Protein AF-A0A821U6H9-F1 (afdb_monomer_lite)

Sequence (98 aa):
MEQEWKEDVFDCCSDCPVCCYGWCCTACLFGSNAEQISGKNCCLMCCAYQILALCALCWVPHYFERQKLREKYNLKSNPSCGDCPTTLLCSPCALCQE

Organism: NCBI:txid392032

Radius of gyration: 12.44 Å; chains: 1; bounding box: 24×27×35 Å

Secondary structure (DSSP, 8-state):
-PBPPSS-GGGTTSSHHHHHHHHH-HHHHHHHHHHHHH---HHHHHHHHHHHHHTT-THHHHHHHHHHHHHHHTBPPPSSS-HHHHHHHSHHHHHHH-

Foldseek 3Di:
DADEQPDALVVLCVPVVLLVVLVVQVLLLQLVLCCVQVVDHSVVSSVVLVVCVVVLNSLVVVLVSVVSNCVVRRHDQRPPDGSSCCCNVRVSSSSSSD

InterPro domains:
  IPR006461 PLAC8 motif-containing protein [PF04749] (5-98)
  IPR006461 PLAC8 motif-containing protein [PTHR15907] (2-98)
  IPR006461 PLAC8 motif-containing protein [TIGR01571] (4-98)

Structure (mmCIF, N/CA/C/O backbone):
data_AF-A0A821U6H9-F1
#
_entry.id   AF-A0A821U6H9-F1
#
loop_
_atom_site.group_PDB
_atom_site.id
_atom_site.type_symbol
_atom_site.label_atom_id
_atom_site.label_alt_id
_atom_site.label_comp_id
_atom_site.label_asym_id
_atom_site.label_entity_id
_atom_site.label_seq_id
_atom_site.pdbx_PDB_ins_code
_atom_site.Cartn_x
_atom_site.Cartn_y
_atom_site.Cartn_z
_atom_site.occupancy
_atom_site.B_iso_or_equiv
_atom_site.auth_seq_id
_atom_site.auth_comp_id
_atom_site.auth_asym_id
_atom_site.auth_atom_id
_atom_site.pdbx_PDB_model_num
ATOM 1 N N . MET A 1 1 ? -8.607 -2.606 23.123 1.00 65.31 1 MET A N 1
ATOM 2 C CA . MET A 1 1 ? -7.840 -3.823 22.788 1.00 65.31 1 MET A CA 1
ATOM 3 C C . MET A 1 1 ? -7.443 -3.724 21.331 1.00 65.31 1 MET A C 1
ATOM 5 O O . MET A 1 1 ? -8.327 -3.530 20.504 1.00 65.31 1 MET A O 1
ATOM 9 N N . GLU A 1 2 ? -6.146 -3.760 21.043 1.00 76.94 2 GLU A N 1
ATOM 10 C CA . GLU A 1 2 ? -5.634 -3.753 19.667 1.00 76.94 2 GLU A CA 1
ATOM 11 C C . GLU A 1 2 ? -6.022 -5.056 18.946 1.00 76.94 2 GLU A C 1
ATOM 13 O O . GLU A 1 2 ? -6.028 -6.124 19.563 1.00 76.94 2 GLU A O 1
ATOM 18 N N . GLN A 1 3 ? -6.379 -4.952 17.668 1.00 85.50 3 GLN A N 1
ATOM 19 C CA . GLN A 1 3 ? -6.748 -6.065 16.791 1.00 85.50 3 GLN A CA 1
ATOM 20 C C . GLN A 1 3 ? -5.509 -6.640 16.088 1.00 85.50 3 GLN A C 1
ATOM 22 O O . GLN A 1 3 ? -4.533 -5.923 15.851 1.00 85.50 3 GLN A O 1
ATOM 27 N N . GLU A 1 4 ? -5.538 -7.930 15.757 1.00 84.62 4 GLU A N 1
ATOM 28 C CA . GLU A 1 4 ? -4.479 -8.579 14.972 1.00 84.62 4 GLU A CA 1
ATOM 29 C C . GLU A 1 4 ? -4.757 -8.455 13.472 1.00 84.62 4 GLU A C 1
ATOM 31 O O . GLU A 1 4 ? -5.907 -8.312 13.050 1.00 84.62 4 GLU A O 1
ATOM 36 N N . TRP A 1 5 ? -3.692 -8.483 12.671 1.00 84.12 5 TRP A N 1
ATOM 37 C CA . TRP A 1 5 ? -3.818 -8.567 11.220 1.00 84.12 5 TRP A CA 1
ATOM 38 C C . TRP A 1 5 ? -4.427 -9.914 10.835 1.00 84.12 5 TRP A C 1
ATOM 40 O O . TRP A 1 5 ? -4.145 -10.925 11.475 1.00 84.12 5 TRP A O 1
ATOM 50 N N . LYS A 1 6 ? -5.271 -9.918 9.799 1.00 84.38 6 LYS A N 1
ATOM 51 C CA . LYS A 1 6 ? -5.876 -11.156 9.283 1.00 84.38 6 LYS A CA 1
ATOM 52 C C . LYS A 1 6 ? -4.834 -12.067 8.638 1.00 84.38 6 LYS A C 1
ATOM 54 O O . LYS A 1 6 ? -4.851 -13.266 8.869 1.00 84.38 6 LYS A O 1
ATOM 59 N N . GLU A 1 7 ? -3.927 -11.458 7.887 1.00 82.44 7 GLU A N 1
ATOM 60 C CA . GLU A 1 7 ? -2.885 -12.115 7.105 1.00 82.44 7 GLU A CA 1
ATOM 61 C C . GLU A 1 7 ? -1.523 -11.564 7.542 1.00 82.44 7 GLU A C 1
ATOM 63 O O . GLU A 1 7 ? -1.432 -10.402 7.955 1.00 82.44 7 GLU A O 1
ATOM 68 N N . ASP A 1 8 ? -0.457 -12.358 7.444 1.00 80.69 8 ASP A N 1
ATOM 69 C CA . ASP A 1 8 ? 0.911 -11.839 7.572 1.00 80.69 8 ASP A CA 1
ATOM 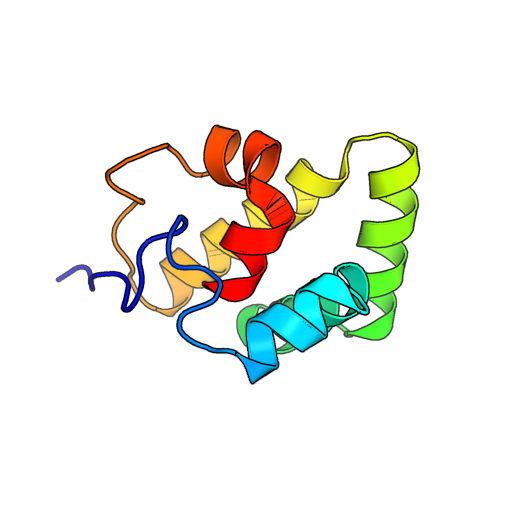70 C C . ASP A 1 8 ? 1.320 -11.147 6.259 1.00 80.69 8 ASP A C 1
ATOM 72 O O . ASP A 1 8 ? 0.832 -11.480 5.182 1.00 80.69 8 ASP A O 1
ATOM 76 N N . VAL A 1 9 ? 2.253 -10.197 6.313 1.00 78.69 9 VAL A N 1
ATOM 77 C CA . VAL A 1 9 ? 2.742 -9.479 5.122 1.00 78.69 9 VAL A CA 1
ATOM 78 C C . VAL A 1 9 ? 3.321 -10.447 4.094 1.00 78.69 9 VAL A C 1
ATOM 80 O O . VAL A 1 9 ? 3.175 -10.236 2.896 1.00 78.69 9 VAL A O 1
ATOM 83 N N . PHE A 1 10 ? 3.987 -11.509 4.545 1.00 77.38 10 PHE A N 1
ATOM 84 C CA . PHE A 1 10 ? 4.589 -12.491 3.642 1.00 77.38 10 PHE A CA 1
ATOM 85 C C . PHE A 1 10 ? 3.577 -13.463 3.030 1.00 77.38 10 PHE A C 1
ATOM 87 O O . PHE A 1 10 ? 3.939 -14.179 2.100 1.00 77.38 10 PHE A O 1
ATOM 94 N N . ASP A 1 11 ? 2.327 -13.449 3.497 1.00 80.19 11 ASP A N 1
ATOM 95 C CA . ASP A 1 11 ? 1.229 -14.242 2.938 1.00 80.19 11 ASP A CA 1
ATOM 96 C C . ASP A 1 11 ? 0.351 -13.412 1.982 1.00 80.19 11 ASP A C 1
ATOM 98 O O . ASP A 1 11 ? -0.827 -13.672 1.785 1.00 80.19 11 ASP A O 1
ATOM 102 N N . CYS A 1 12 ? 0.934 -12.396 1.337 1.00 75.12 12 CYS A N 1
ATOM 103 C CA . CYS A 1 12 ? 0.252 -11.432 0.463 1.00 75.12 12 CYS A CA 1
ATOM 104 C C . CYS A 1 12 ? -0.519 -12.018 -0.734 1.00 75.12 12 CYS A C 1
ATOM 106 O O . CYS A 1 12 ? -1.213 -11.269 -1.419 1.00 75.12 12 CYS A O 1
ATOM 108 N N . CYS A 1 13 ? -0.393 -13.317 -1.017 1.00 79.38 13 CYS A N 1
ATOM 109 C CA . CYS A 1 13 ? -1.136 -14.006 -2.074 1.00 79.38 13 CYS A CA 1
ATOM 110 C C . CYS A 1 13 ? -2.128 -15.049 -1.548 1.00 79.38 13 CYS A C 1
ATOM 112 O O . CYS A 1 13 ? -2.629 -15.845 -2.346 1.00 79.38 13 CYS A O 1
ATOM 114 N N . SER A 1 14 ? -2.459 -15.013 -0.253 1.00 82.56 14 SER A N 1
ATOM 115 C CA . SER A 1 14 ? -3.612 -15.731 0.294 1.00 82.56 14 SER A CA 1
ATOM 116 C C . SER A 1 14 ? -4.913 -15.267 -0.379 1.00 82.56 14 SER A C 1
ATOM 118 O O . SER A 1 14 ? -5.715 -16.094 -0.820 1.00 82.56 14 SER A O 1
ATOM 120 N N . ASP A 1 15 ? -5.048 -13.958 -0.624 1.00 85.44 15 ASP A N 1
ATOM 121 C CA . ASP A 1 15 ? -6.094 -13.365 -1.461 1.00 85.44 15 ASP A CA 1
ATOM 122 C C . ASP A 1 15 ? -5.639 -13.213 -2.922 1.00 85.44 15 ASP A C 1
ATOM 124 O O . ASP A 1 15 ? -5.199 -12.154 -3.381 1.00 85.44 15 ASP A O 1
ATOM 128 N N . CYS A 1 16 ? -5.791 -14.291 -3.696 1.00 84.69 16 CYS A N 1
ATOM 129 C CA . CYS A 1 16 ? -5.391 -14.345 -5.107 1.00 84.69 16 CYS A CA 1
ATOM 130 C C . CYS A 1 16 ? -5.905 -13.160 -5.964 1.00 84.69 16 CYS A C 1
ATOM 132 O O . CYS A 1 16 ? -5.101 -12.591 -6.706 1.00 84.69 16 CYS A O 1
ATOM 134 N N . PRO A 1 17 ? -7.172 -12.700 -5.858 1.00 86.06 17 PRO A N 1
ATOM 135 C CA . PRO A 1 17 ? -7.638 -11.543 -6.626 1.00 86.06 17 PRO A CA 1
ATOM 136 C C . PRO A 1 17 ? -6.891 -10.246 -6.286 1.00 86.06 17 PRO A C 1
ATOM 138 O O . PRO A 1 17 ? -6.576 -9.469 -7.188 1.00 86.06 17 PRO A O 1
ATOM 141 N N . VAL A 1 18 ? -6.581 -10.023 -5.005 1.00 87.25 18 VAL A N 1
ATOM 142 C CA . VAL A 1 18 ? -5.867 -8.830 -4.525 1.00 87.25 18 VAL A CA 1
ATOM 143 C C . VAL A 1 18 ? -4.400 -8.894 -4.936 1.00 87.25 18 VAL A C 1
ATOM 145 O O . VAL A 1 18 ? -3.889 -7.924 -5.491 1.00 87.25 18 VAL A O 1
ATOM 148 N N . CYS A 1 19 ? -3.753 -10.052 -4.786 1.00 87.19 19 CYS A N 1
ATOM 149 C CA . CYS A 1 19 ? -2.383 -10.285 -5.253 1.00 87.19 19 CYS A CA 1
ATOM 150 C C . CYS A 1 19 ? -2.256 -10.078 -6.774 1.00 87.19 19 CYS A C 1
ATOM 152 O O . CYS A 1 19 ? -1.363 -9.360 -7.232 1.00 87.19 19 CYS A O 1
ATOM 154 N N . CYS A 1 20 ? -3.190 -10.603 -7.579 1.00 87.31 20 CYS A N 1
ATOM 155 C CA . CYS A 1 20 ? -3.216 -10.354 -9.023 1.00 87.31 20 CYS A CA 1
ATOM 156 C C . CYS A 1 20 ? -3.432 -8.871 -9.358 1.00 87.31 20 CYS A C 1
ATOM 158 O O . CYS A 1 20 ? -2.772 -8.345 -10.257 1.00 87.31 20 CYS A O 1
ATOM 160 N N . TYR A 1 21 ? -4.325 -8.182 -8.643 1.00 86.94 21 TYR A N 1
ATOM 161 C CA . TYR A 1 21 ? -4.568 -6.754 -8.845 1.00 86.94 21 TYR A CA 1
ATOM 162 C C . TYR A 1 21 ? -3.352 -5.900 -8.458 1.00 86.94 21 TYR A C 1
ATOM 164 O O . TYR A 1 21 ? -2.946 -5.030 -9.229 1.00 86.94 21 TYR A O 1
ATOM 172 N N . GLY A 1 22 ? -2.707 -6.204 -7.331 1.00 86.50 22 GLY A N 1
ATOM 173 C CA . GLY A 1 22 ? -1.480 -5.555 -6.875 1.00 86.50 22 GLY A CA 1
ATOM 174 C C . GLY A 1 22 ? -0.302 -5.768 -7.824 1.00 86.50 22 GLY A C 1
ATOM 175 O O . GLY A 1 22 ? 0.460 -4.830 -8.056 1.00 86.50 22 GLY A O 1
ATOM 176 N N . TRP A 1 23 ? -0.180 -6.952 -8.436 1.00 82.88 23 TRP A N 1
ATOM 177 C CA . TRP A 1 23 ? 0.841 -7.229 -9.455 1.00 82.88 23 TRP A CA 1
ATOM 178 C C . TRP A 1 23 ? 0.550 -6.529 -10.788 1.00 82.88 23 TRP A C 1
ATOM 180 O O . TRP A 1 23 ? 1.462 -6.044 -11.454 1.00 82.88 23 TRP A O 1
ATOM 190 N N . CYS A 1 24 ? -0.723 -6.459 -11.185 1.00 87.75 24 CYS A N 1
ATOM 191 C CA . CYS A 1 24 ? -1.134 -5.813 -12.430 1.00 87.75 24 CYS A CA 1
ATOM 192 C C . CYS A 1 24 ? -1.050 -4.281 -12.352 1.00 87.75 24 CYS A C 1
ATOM 194 O O . CYS A 1 24 ? -0.651 -3.637 -13.321 1.00 87.75 24 CYS A O 1
ATOM 196 N N . CYS A 1 25 ? -1.448 -3.686 -11.225 1.00 89.56 25 CYS A N 1
ATOM 197 C CA . CYS A 1 25 ? -1.358 -2.249 -10.991 1.00 89.56 25 CYS A CA 1
ATOM 198 C C . CYS A 1 25 ? -1.211 -1.924 -9.496 1.00 89.56 25 CYS A C 1
ATOM 200 O O . CYS A 1 25 ? -2.174 -1.567 -8.814 1.00 89.56 25 CYS A O 1
ATOM 202 N N . THR A 1 26 ? 0.025 -1.951 -8.994 1.00 89.06 26 THR A N 1
ATOM 203 C CA . THR A 1 26 ? 0.331 -1.626 -7.589 1.00 89.06 26 THR A CA 1
ATOM 204 C C . THR A 1 26 ? -0.093 -0.202 -7.208 1.00 89.06 26 THR A C 1
ATOM 206 O O . THR A 1 26 ? -0.602 0.026 -6.115 1.00 89.06 26 THR A O 1
ATOM 209 N N . ALA A 1 27 ? 0.067 0.765 -8.119 1.00 90.81 27 ALA A N 1
ATOM 210 C CA . ALA A 1 27 ? -0.339 2.151 -7.882 1.00 90.81 27 ALA A CA 1
ATOM 211 C C . ALA A 1 27 ? -1.867 2.306 -7.783 1.00 90.81 27 ALA A C 1
ATOM 213 O O . ALA A 1 27 ? -2.355 3.098 -6.976 1.00 90.81 27 ALA A O 1
ATOM 214 N N . CYS A 1 28 ? -2.620 1.526 -8.567 1.00 91.88 28 CYS A N 1
ATOM 215 C CA . CYS A 1 28 ? -4.078 1.506 -8.500 1.00 91.88 28 CYS A CA 1
ATOM 216 C C . CYS A 1 28 ? -4.546 0.899 -7.175 1.00 91.88 28 CYS A C 1
ATOM 218 O O . CYS A 1 28 ? -5.425 1.470 -6.539 1.00 91.88 28 CYS A O 1
ATOM 220 N N . LEU A 1 29 ? -3.921 -0.202 -6.731 1.00 93.31 29 LEU A N 1
ATOM 221 C CA . LEU A 1 29 ? -4.195 -0.806 -5.426 1.00 93.31 29 LEU A CA 1
ATOM 222 C C . LEU A 1 29 ? -3.954 0.194 -4.288 1.00 93.31 29 LEU A C 1
ATOM 224 O O . LEU A 1 29 ? -4.851 0.428 -3.485 1.00 93.31 29 LEU A O 1
ATOM 228 N N . PHE A 1 30 ? -2.810 0.886 -4.284 1.00 93.56 30 PHE A N 1
ATOM 229 C CA . PHE A 1 30 ? -2.551 1.946 -3.306 1.00 93.56 30 PHE A CA 1
ATOM 230 C C . PHE A 1 30 ? -3.595 3.072 -3.355 1.00 9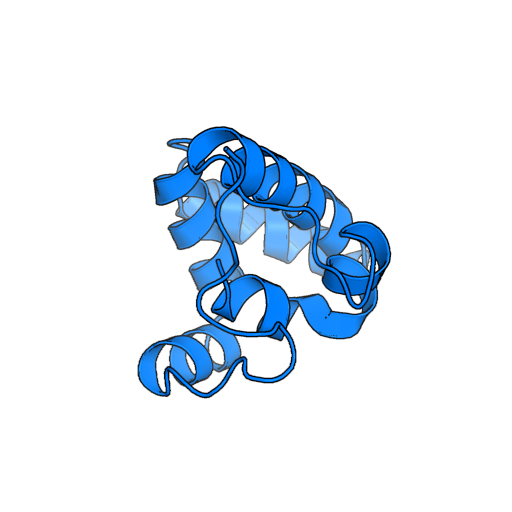3.56 30 PHE A C 1
ATOM 232 O O . PHE A 1 30 ? -4.055 3.540 -2.315 1.00 93.56 30 PHE A O 1
ATOM 239 N N . GLY A 1 31 ? -3.992 3.509 -4.554 1.00 93.62 31 GLY A N 1
ATOM 240 C CA . GLY A 1 31 ? -5.035 4.521 -4.726 1.00 93.62 31 GLY A CA 1
ATOM 241 C C . GLY A 1 31 ? -6.382 4.084 -4.146 1.00 93.62 31 GLY A C 1
ATOM 242 O O . GLY A 1 31 ? -7.002 4.846 -3.403 1.00 93.62 31 GLY A O 1
ATOM 243 N N . SER A 1 32 ? -6.799 2.849 -4.433 1.00 93.44 32 SER A N 1
ATOM 244 C CA . SER A 1 32 ? -8.025 2.243 -3.904 1.00 93.44 32 SER A CA 1
ATOM 245 C C . SER A 1 32 ? -7.984 2.088 -2.381 1.00 93.44 32 SER A C 1
ATOM 247 O O . SER A 1 32 ? -8.980 2.361 -1.710 1.00 93.44 32 SER A O 1
ATOM 249 N N . ASN A 1 33 ? -6.837 1.705 -1.817 1.00 93.38 33 ASN A N 1
ATOM 250 C CA . ASN A 1 33 ? -6.664 1.581 -0.370 1.00 93.38 33 ASN A CA 1
ATOM 251 C C . ASN A 1 33 ? -6.710 2.956 0.301 1.00 93.38 33 ASN A C 1
ATOM 253 O O . ASN A 1 33 ? -7.468 3.161 1.246 1.00 93.38 33 ASN A O 1
ATOM 257 N N . ALA A 1 34 ? -5.989 3.948 -0.225 1.00 93.44 34 ALA A N 1
ATOM 258 C CA . ALA A 1 34 ? -5.992 5.310 0.309 1.00 93.44 34 ALA A CA 1
ATOM 259 C C . ALA A 1 34 ? -7.379 5.979 0.256 1.00 93.44 34 ALA A C 1
ATOM 261 O O . ALA A 1 34 ? -7.719 6.784 1.131 1.00 93.44 34 ALA A O 1
ATOM 262 N N . GLU A 1 35 ? -8.193 5.651 -0.747 1.00 94.38 35 GLU A N 1
ATOM 263 C CA . GLU A 1 35 ? -9.590 6.078 -0.824 1.00 94.38 35 GLU A CA 1
ATOM 264 C C . GLU A 1 35 ? -10.429 5.454 0.297 1.00 94.38 35 GLU A C 1
ATOM 266 O O . GLU A 1 35 ? -11.114 6.169 1.027 1.00 94.38 35 GLU A O 1
ATOM 271 N N . GLN A 1 36 ? -10.308 4.145 0.518 1.00 91.75 36 GLN A N 1
ATOM 272 C CA . GLN A 1 36 ? -11.040 3.444 1.578 1.00 91.75 36 GLN A CA 1
ATOM 273 C C . GLN A 1 36 ? -10.571 3.822 2.991 1.00 91.75 36 GLN A C 1
ATOM 275 O O . GLN A 1 36 ? -11.377 3.905 3.924 1.00 91.75 36 GLN A O 1
ATOM 280 N N . ILE A 1 37 ? -9.274 4.070 3.175 1.00 91.69 37 ILE A N 1
ATOM 281 C CA . ILE A 1 37 ? -8.662 4.400 4.465 1.00 91.69 37 ILE A CA 1
ATOM 282 C C . ILE A 1 37 ? -8.914 5.869 4.804 1.00 91.69 37 ILE A C 1
ATOM 284 O O . ILE A 1 37 ? -9.561 6.164 5.813 1.00 91.69 37 ILE A O 1
ATOM 288 N N . SER A 1 38 ? -8.442 6.775 3.946 1.00 90.25 38 SER A N 1
ATOM 289 C CA . SER A 1 38 ? -8.365 8.217 4.205 1.00 90.25 38 SER A CA 1
ATOM 290 C C . SER A 1 38 ? -9.416 9.050 3.465 1.00 90.25 38 SER A C 1
ATOM 292 O O . SER A 1 38 ? -9.449 10.265 3.660 1.00 90.25 38 SER A O 1
ATOM 294 N N . GLY A 1 39 ? -10.233 8.461 2.585 1.00 91.69 39 GLY A N 1
ATOM 295 C CA . GLY A 1 39 ? -11.174 9.214 1.745 1.00 91.69 39 GLY A CA 1
ATOM 296 C C . GLY A 1 39 ? -10.491 10.070 0.673 1.00 91.69 39 GLY A C 1
ATOM 297 O O . GLY A 1 39 ? -11.072 11.040 0.189 1.00 91.69 39 GLY A O 1
ATOM 298 N N . LYS A 1 40 ? -9.230 9.770 0.333 1.00 91.69 40 LYS A N 1
ATOM 299 C CA . LYS A 1 40 ? -8.486 10.500 -0.701 1.00 91.69 40 LYS A CA 1
ATOM 300 C C . LYS A 1 40 ? -8.907 10.041 -2.095 1.00 91.69 40 LYS A C 1
ATOM 302 O O . LYS A 1 40 ? -9.282 8.896 -2.288 1.00 91.69 40 LYS A O 1
ATOM 307 N N . ASN A 1 41 ? -8.783 10.917 -3.091 1.00 92.88 41 ASN A N 1
ATOM 308 C CA . ASN A 1 41 ? -9.101 10.549 -4.468 1.00 92.88 41 ASN A CA 1
ATOM 309 C C . ASN A 1 41 ? -8.149 9.451 -4.986 1.00 92.88 41 ASN A C 1
ATOM 311 O O . ASN A 1 41 ? -6.929 9.641 -4.988 1.00 92.88 41 ASN A O 1
ATOM 315 N N . CYS A 1 42 ? -8.719 8.341 -5.466 1.00 90.94 42 CYS A N 1
ATOM 316 C CA . CYS A 1 42 ? -7.971 7.184 -5.962 1.00 90.94 42 CYS A CA 1
ATOM 317 C C . CYS A 1 42 ? -6.976 7.547 -7.080 1.00 90.94 42 CYS A C 1
ATOM 319 O O . CYS A 1 42 ? -5.800 7.188 -7.007 1.00 90.94 42 CYS A O 1
ATOM 321 N N . CYS A 1 43 ? -7.406 8.331 -8.076 1.00 91.44 43 CYS A N 1
ATOM 322 C CA . CYS A 1 43 ? -6.558 8.728 -9.204 1.00 91.44 43 CYS A CA 1
ATOM 323 C C . CYS A 1 43 ? -5.379 9.600 -8.747 1.00 91.44 43 CYS A C 1
ATOM 325 O O . CYS A 1 43 ? -4.235 9.350 -9.123 1.00 91.44 43 CYS A O 1
ATOM 327 N N . LEU A 1 44 ? -5.634 10.570 -7.863 1.00 92.12 44 LEU A N 1
ATOM 328 C CA . LEU A 1 44 ? -4.589 11.428 -7.303 1.00 92.12 44 LEU A CA 1
ATOM 329 C C . LEU A 1 44 ? -3.529 10.616 -6.545 1.00 92.12 44 LEU A C 1
ATOM 331 O O . LEU A 1 44 ? -2.334 10.847 -6.722 1.00 92.12 44 LEU A O 1
ATOM 335 N N . MET A 1 45 ? -3.961 9.666 -5.713 1.00 91.88 45 MET A N 1
ATOM 336 C CA . MET A 1 45 ? -3.059 8.822 -4.925 1.00 91.88 45 MET A CA 1
ATOM 337 C C . MET A 1 45 ? -2.281 7.835 -5.798 1.00 91.88 45 MET A C 1
ATOM 339 O O . MET A 1 45 ? -1.086 7.650 -5.576 1.00 91.88 45 MET A O 1
ATOM 343 N N . CYS A 1 46 ? -2.917 7.284 -6.832 1.00 91.12 46 CYS A N 1
ATOM 344 C CA . CYS A 1 46 ? -2.264 6.462 -7.848 1.00 91.12 46 CYS A CA 1
ATOM 345 C C . CYS A 1 46 ? -1.156 7.248 -8.571 1.00 91.12 46 CYS A C 1
ATOM 347 O O . CYS A 1 46 ? -0.000 6.821 -8.591 1.00 91.12 46 CYS A O 1
ATOM 349 N N . CYS A 1 47 ? -1.462 8.448 -9.081 1.00 92.12 47 CYS A N 1
ATOM 350 C CA . CYS A 1 47 ? -0.470 9.310 -9.727 1.00 92.12 47 CYS A CA 1
ATOM 351 C C . CYS A 1 47 ? 0.663 9.707 -8.771 1.00 92.12 47 CYS A C 1
ATOM 353 O O . CYS A 1 47 ? 1.831 9.651 -9.153 1.00 92.12 47 CYS A O 1
ATOM 355 N N . ALA A 1 48 ? 0.341 10.076 -7.528 1.00 91.12 48 ALA A N 1
ATOM 356 C CA . ALA A 1 48 ? 1.339 10.440 -6.525 1.00 91.12 48 ALA A CA 1
ATOM 357 C C . ALA A 1 48 ? 2.288 9.272 -6.218 1.00 91.12 48 ALA A C 1
ATOM 359 O O . ALA A 1 48 ? 3.504 9.462 -6.187 1.00 91.12 48 ALA A O 1
ATOM 360 N N . TYR A 1 49 ? 1.749 8.061 -6.051 1.00 90.38 49 TYR A N 1
ATOM 361 C CA . TYR A 1 49 ? 2.546 6.854 -5.847 1.00 90.38 49 TYR A CA 1
ATOM 362 C C . TYR A 1 49 ? 3.449 6.572 -7.047 1.00 90.38 49 TYR A C 1
ATOM 364 O O . TYR A 1 49 ? 4.638 6.326 -6.866 1.00 90.38 49 TYR A O 1
ATOM 372 N N . GLN A 1 50 ? 2.923 6.679 -8.271 1.00 90.00 50 GLN A N 1
ATOM 373 C CA . GLN A 1 50 ? 3.687 6.431 -9.492 1.00 90.00 50 GLN A CA 1
ATOM 374 C C . GLN A 1 50 ? 4.837 7.433 -9.672 1.00 90.00 50 GLN A C 1
ATOM 376 O O . GLN A 1 50 ? 5.954 7.030 -9.986 1.00 90.00 50 GLN A O 1
ATOM 381 N N . ILE A 1 51 ? 4.590 8.725 -9.431 1.00 92.31 51 ILE A N 1
ATOM 382 C CA . ILE A 1 51 ? 5.615 9.776 -9.512 1.00 92.31 51 ILE A CA 1
ATOM 383 C C . ILE A 1 51 ? 6.702 9.541 -8.459 1.00 92.31 51 ILE A C 1
ATOM 385 O O . ILE A 1 51 ? 7.888 9.585 -8.771 1.00 92.31 51 ILE A O 1
ATOM 389 N N . LEU A 1 52 ? 6.314 9.244 -7.216 1.00 89.69 52 LEU A N 1
ATOM 390 C CA . LEU A 1 52 ? 7.269 8.995 -6.136 1.00 89.69 52 LEU A CA 1
ATOM 391 C C . LEU A 1 52 ? 8.022 7.673 -6.316 1.00 89.69 52 LEU A C 1
ATOM 393 O O . LEU A 1 52 ? 9.176 7.572 -5.899 1.00 89.69 52 LEU A O 1
ATOM 397 N N . ALA A 1 53 ? 7.421 6.679 -6.973 1.00 87.44 53 ALA A N 1
ATOM 398 C CA . ALA A 1 53 ? 8.089 5.432 -7.330 1.00 87.44 53 ALA A CA 1
ATOM 399 C C . ALA A 1 53 ? 9.268 5.667 -8.288 1.00 87.44 53 ALA A C 1
ATOM 401 O O . ALA A 1 53 ? 10.303 5.027 -8.116 1.00 87.44 53 ALA A O 1
ATOM 402 N N . LEU A 1 54 ? 9.172 6.635 -9.213 1.00 88.12 54 LEU A N 1
ATOM 403 C CA . LEU A 1 54 ? 10.288 7.012 -10.100 1.00 88.12 54 LEU A CA 1
ATOM 404 C C . LEU A 1 54 ? 11.510 7.537 -9.330 1.00 88.12 54 LEU A C 1
ATOM 406 O O . LEU A 1 54 ? 12.634 7.422 -9.808 1.00 88.12 54 LEU A O 1
ATOM 410 N N . CYS A 1 55 ? 11.298 8.086 -8.132 1.00 88.62 55 CYS A N 1
ATOM 411 C CA . CYS A 1 55 ? 12.357 8.563 -7.244 1.00 88.62 55 CYS A CA 1
ATOM 412 C C . CYS A 1 55 ? 12.712 7.565 -6.127 1.00 88.62 55 CYS A C 1
ATOM 414 O O . CYS A 1 55 ? 13.449 7.932 -5.217 1.00 88.62 55 CYS A O 1
ATOM 416 N N . ALA A 1 56 ? 12.174 6.338 -6.149 1.00 84.94 56 ALA A N 1
ATOM 417 C CA . ALA A 1 56 ? 12.274 5.363 -5.054 1.00 84.94 56 ALA A CA 1
ATOM 418 C C . ALA A 1 56 ? 11.748 5.879 -3.690 1.00 84.94 56 ALA A C 1
ATOM 420 O O . ALA A 1 56 ? 12.155 5.412 -2.629 1.00 84.94 56 ALA A O 1
ATOM 421 N N . LEU A 1 57 ? 10.807 6.829 -3.711 1.00 86.88 57 LEU A N 1
ATOM 422 C CA . LEU A 1 57 ? 10.191 7.455 -2.532 1.00 86.88 57 LEU A CA 1
ATOM 423 C C . LEU A 1 57 ? 8.739 7.011 -2.293 1.00 86.88 57 LEU A C 1
ATOM 425 O O . LEU A 1 57 ? 8.062 7.569 -1.433 1.00 86.88 57 LEU A O 1
ATOM 429 N N . CYS A 1 58 ? 8.237 6.013 -3.028 1.00 84.25 58 CYS A N 1
ATOM 430 C CA . CYS A 1 58 ? 6.863 5.512 -2.880 1.00 84.25 58 CYS A CA 1
ATOM 431 C C . CYS A 1 58 ? 6.559 4.914 -1.491 1.00 84.25 58 CYS A C 1
ATOM 433 O O . CYS A 1 58 ? 5.403 4.902 -1.071 1.00 84.25 58 CYS A O 1
ATOM 435 N N . TRP A 1 59 ? 7.587 4.497 -0.745 1.00 83.44 59 TRP A N 1
ATOM 436 C CA . TRP A 1 59 ? 7.453 4.005 0.629 1.00 83.44 59 TRP A CA 1
ATOM 437 C C . TRP A 1 59 ? 6.972 5.089 1.605 1.00 83.44 59 TRP A C 1
ATOM 439 O O . TRP A 1 59 ? 6.303 4.772 2.581 1.00 83.44 59 TRP A O 1
ATOM 449 N N . VAL A 1 60 ? 7.255 6.372 1.339 1.00 86.06 60 VAL A N 1
ATOM 450 C CA . VAL A 1 60 ? 6.861 7.490 2.214 1.00 86.06 60 VAL A CA 1
ATOM 451 C C . VAL A 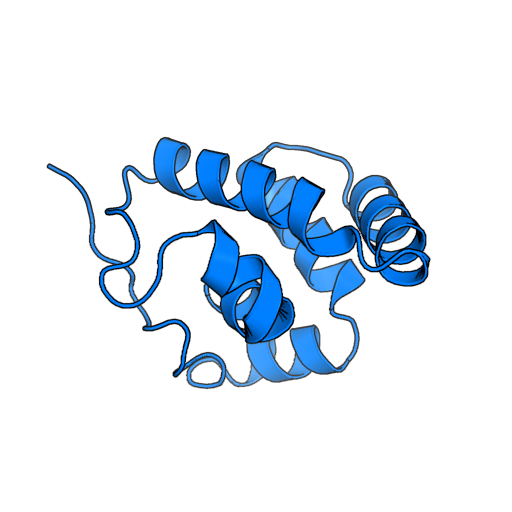1 60 ? 5.336 7.644 2.294 1.00 86.06 60 VAL A C 1
ATOM 453 O O . VAL A 1 60 ? 4.792 7.556 3.395 1.00 86.06 60 VAL A O 1
ATOM 456 N N . PRO A 1 61 ? 4.602 7.863 1.182 1.00 88.00 61 PRO A N 1
ATOM 457 C CA . PRO A 1 61 ? 3.146 7.959 1.239 1.00 88.00 61 PRO A CA 1
ATOM 458 C C . PRO A 1 61 ? 2.502 6.639 1.677 1.00 88.00 61 PRO A C 1
ATOM 460 O O . PRO A 1 61 ? 1.503 6.680 2.389 1.00 88.00 61 PRO A O 1
ATOM 463 N N . HIS A 1 62 ? 3.089 5.494 1.316 1.00 88.00 62 HIS A N 1
ATOM 464 C CA . HIS A 1 62 ? 2.624 4.181 1.758 1.00 88.00 62 HIS A CA 1
ATOM 465 C C . HIS A 1 62 ? 2.694 4.044 3.284 1.00 88.00 62 HIS A C 1
ATOM 467 O O . HIS A 1 62 ? 1.692 3.724 3.915 1.00 88.00 62 HIS A O 1
ATOM 473 N N . TYR A 1 63 ? 3.820 4.406 3.902 1.00 86.56 63 TYR A N 1
ATOM 474 C CA . TYR A 1 63 ? 3.975 4.406 5.356 1.00 86.56 63 TYR A CA 1
ATOM 475 C C . TYR A 1 63 ? 2.889 5.231 6.057 1.00 86.56 63 TYR A C 1
ATOM 477 O O . TYR A 1 63 ? 2.282 4.759 7.018 1.00 86.56 63 TYR A O 1
ATOM 485 N N . PHE A 1 64 ? 2.608 6.444 5.571 1.00 88.19 64 PHE A N 1
ATOM 486 C CA . PHE A 1 64 ? 1.588 7.302 6.178 1.00 88.19 64 PHE A CA 1
ATOM 487 C C . PHE A 1 64 ? 0.172 6.740 6.049 1.00 88.19 64 PHE A C 1
ATOM 489 O O . PHE A 1 64 ? -0.595 6.822 7.006 1.00 88.19 64 PHE A O 1
ATOM 496 N N . GLU A 1 65 ? -0.201 6.192 4.892 1.00 90.25 65 GLU A N 1
ATOM 497 C CA . GLU A 1 65 ? -1.524 5.576 4.731 1.00 90.25 65 GLU A CA 1
ATOM 498 C C . GLU A 1 65 ? -1.660 4.312 5.586 1.00 90.25 65 GLU A C 1
ATOM 500 O O . GLU A 1 65 ? -2.685 4.135 6.245 1.00 90.25 65 GLU A O 1
ATOM 505 N N . ARG A 1 66 ? -0.591 3.520 5.713 1.00 88.62 66 ARG A N 1
ATOM 506 C CA . ARG A 1 66 ? -0.544 2.360 6.606 1.00 88.62 66 ARG A CA 1
ATOM 507 C C . ARG A 1 66 ? -0.700 2.733 8.081 1.00 88.62 66 ARG A C 1
ATOM 509 O O . ARG A 1 66 ? -1.410 2.046 8.811 1.00 88.62 66 ARG A O 1
ATOM 516 N N . GLN A 1 67 ? -0.091 3.834 8.540 1.00 87.44 67 GLN A N 1
ATOM 517 C CA . GLN A 1 67 ? -0.319 4.331 9.909 1.00 87.44 67 GLN A CA 1
ATOM 518 C C . GLN A 1 67 ? -1.800 4.652 10.137 1.00 87.44 67 GLN A C 1
ATOM 520 O O . GLN A 1 67 ? -2.382 4.219 11.128 1.00 87.44 67 GLN A O 1
ATOM 525 N N . LYS A 1 68 ? -2.437 5.343 9.188 1.00 90.62 68 LYS A N 1
ATOM 526 C CA . LYS A 1 68 ? -3.862 5.681 9.292 1.00 90.62 68 LYS A CA 1
ATOM 527 C C . LYS A 1 68 ? -4.759 4.455 9.248 1.00 90.62 68 LYS A C 1
ATOM 529 O O . LYS A 1 68 ? -5.758 4.422 9.956 1.00 90.62 68 LYS A O 1
ATOM 534 N N . LEU A 1 69 ? -4.419 3.450 8.442 1.00 90.94 69 LEU A N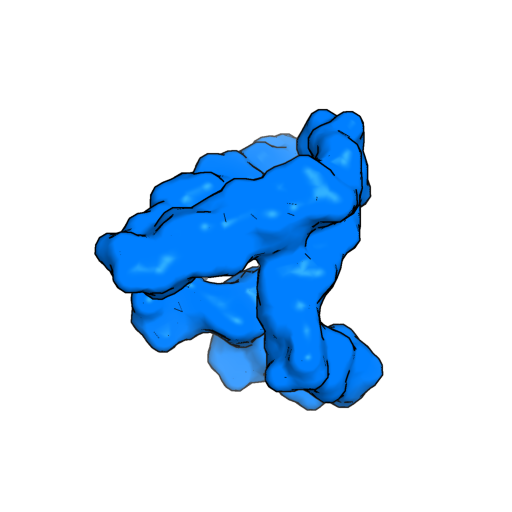 1
ATOM 535 C CA . LEU A 1 69 ? -5.118 2.166 8.428 1.00 90.94 69 LEU A CA 1
ATOM 536 C C . LEU A 1 69 ? -5.084 1.526 9.819 1.00 90.94 69 LEU A C 1
ATOM 538 O O . LEU A 1 69 ? -6.123 1.122 10.346 1.00 90.94 69 LEU A O 1
ATOM 542 N N . ARG A 1 70 ? -3.898 1.491 10.437 1.00 89.19 70 ARG A N 1
ATOM 543 C CA . ARG A 1 70 ? -3.715 0.948 11.784 1.00 89.19 70 ARG A CA 1
ATOM 544 C C . ARG A 1 70 ? -4.503 1.720 12.832 1.00 89.19 70 ARG A C 1
ATOM 546 O O . ARG A 1 70 ? -5.159 1.096 13.657 1.00 89.19 70 ARG A O 1
ATOM 553 N N . GLU A 1 71 ? -4.479 3.048 12.781 1.00 88.81 71 GLU A N 1
ATOM 554 C CA . GLU A 1 71 ? -5.265 3.901 13.678 1.00 88.81 71 GLU A CA 1
ATOM 555 C C . GLU A 1 71 ? -6.774 3.688 13.485 1.00 88.81 71 GLU A C 1
ATOM 557 O O . GLU A 1 71 ? -7.508 3.526 14.459 1.00 88.81 71 GLU A O 1
ATOM 562 N N . LYS A 1 72 ? -7.239 3.616 12.231 1.00 89.50 72 LYS A N 1
ATOM 563 C CA . LYS A 1 72 ? -8.657 3.466 11.873 1.00 89.50 72 LYS A CA 1
ATOM 564 C C . LYS A 1 72 ? -9.251 2.143 12.348 1.00 89.50 72 LYS A C 1
ATOM 566 O O . LYS A 1 72 ? -10.385 2.125 12.822 1.00 89.50 72 LYS A O 1
ATOM 571 N N . TYR A 1 73 ? -8.500 1.052 12.227 1.00 89.12 73 TYR A N 1
ATOM 572 C CA . TYR A 1 73 ? -8.948 -0.289 12.618 1.00 89.12 73 TYR A CA 1
ATOM 573 C C . TYR A 1 73 ? -8.374 -0.760 13.963 1.00 89.12 73 TYR A C 1
ATOM 575 O O . TYR A 1 73 ? -8.599 -1.901 14.364 1.00 89.12 73 TYR A O 1
ATOM 583 N N . ASN A 1 74 ? -7.669 0.120 14.682 1.00 88.69 74 ASN A N 1
ATOM 584 C CA . ASN A 1 74 ? -7.006 -0.163 15.955 1.00 88.69 74 ASN A CA 1
ATOM 585 C C . ASN A 1 74 ? -6.122 -1.429 15.897 1.00 88.69 74 ASN A C 1
ATOM 587 O O . ASN A 1 74 ? -6.217 -2.301 16.764 1.00 88.69 74 ASN A O 1
ATOM 591 N N . LEU A 1 75 ? -5.306 -1.551 14.843 1.00 87.38 75 LEU A N 1
ATOM 592 C CA . LEU A 1 75 ? -4.461 -2.718 14.556 1.00 87.38 75 LEU A CA 1
ATOM 593 C C . LEU A 1 75 ? -3.104 -2.626 15.266 1.00 87.38 75 LEU A C 1
ATOM 595 O O . LEU A 1 75 ? -2.440 -1.580 15.252 1.00 87.38 75 LEU A O 1
ATOM 599 N N . LYS A 1 76 ? -2.643 -3.761 15.804 1.00 82.69 76 LYS A N 1
ATOM 600 C CA . LYS A 1 76 ? -1.294 -3.893 16.370 1.00 82.69 76 LYS A CA 1
ATOM 601 C C . LYS A 1 76 ? -0.229 -3.527 15.336 1.00 82.69 76 LYS A C 1
ATOM 603 O O . LYS A 1 76 ? -0.384 -3.748 14.131 1.00 82.69 76 LYS A O 1
ATOM 608 N N . SER A 1 77 ? 0.893 -2.991 15.813 1.00 69.75 77 SER A N 1
ATOM 609 C CA . SER A 1 77 ? 2.094 -2.872 14.979 1.00 69.75 77 SER A CA 1
ATOM 610 C C . SER A 1 77 ? 2.527 -4.246 14.512 1.00 69.75 77 SER A C 1
ATOM 612 O O . SER A 1 77 ? 2.517 -5.191 15.301 1.00 69.75 77 SER A O 1
ATOM 614 N N . ASN A 1 78 ? 2.902 -4.344 13.241 1.00 62.78 78 ASN A N 1
ATOM 615 C CA . ASN A 1 78 ? 3.281 -5.609 12.639 1.00 62.78 78 ASN A CA 1
ATOM 616 C C . ASN A 1 78 ? 4.439 -6.259 13.440 1.00 62.78 78 ASN A C 1
ATOM 618 O O . ASN A 1 78 ? 5.454 -5.592 13.660 1.00 62.78 78 ASN A O 1
ATOM 622 N N . PRO A 1 79 ? 4.304 -7.512 13.919 1.00 50.97 79 PRO A N 1
ATOM 623 C CA . PRO A 1 79 ? 5.265 -8.117 14.849 1.00 50.97 79 PRO A CA 1
ATOM 624 C C . PRO A 1 79 ? 6.616 -8.493 14.212 1.00 50.97 79 PRO A C 1
ATOM 626 O O . PRO A 1 79 ? 7.608 -8.590 14.930 1.00 50.97 79 PRO A O 1
ATOM 629 N N . SER A 1 80 ? 6.681 -8.674 12.887 1.00 50.38 80 SER A N 1
ATOM 630 C CA . SER A 1 80 ? 7.860 -9.228 12.192 1.00 50.38 80 SER A CA 1
ATOM 631 C C . SER A 1 80 ? 8.826 -8.168 11.640 1.00 50.38 80 SER A C 1
ATOM 633 O O . SER A 1 80 ? 10.025 -8.405 11.507 1.00 50.38 80 SER A O 1
ATOM 635 N N . CYS A 1 81 ? 8.321 -6.981 11.305 1.00 53.03 81 CYS A N 1
ATOM 636 C CA . CYS A 1 81 ? 9.099 -5.872 10.765 1.00 53.03 81 CYS A CA 1
ATOM 637 C C . CYS A 1 81 ? 8.306 -4.589 11.015 1.00 53.03 81 CYS A C 1
ATOM 639 O O . CYS A 1 81 ? 7.112 -4.552 10.723 1.00 53.03 81 CYS A O 1
ATOM 641 N N . GLY A 1 82 ? 8.927 -3.531 11.541 1.00 60.44 82 GLY A N 1
ATOM 642 C CA . GLY A 1 82 ? 8.243 -2.240 11.678 1.00 60.44 82 GLY A CA 1
ATOM 643 C C . GLY A 1 82 ? 7.644 -1.758 10.344 1.00 60.44 82 GLY A C 1
ATOM 644 O O . GLY A 1 82 ? 8.006 -2.235 9.265 1.00 60.44 82 GLY A O 1
ATOM 645 N N . ASP A 1 83 ? 6.736 -0.785 10.380 1.00 62.03 83 ASP A N 1
ATOM 646 C CA . ASP A 1 83 ? 6.056 -0.323 9.157 1.00 62.03 83 ASP A CA 1
ATOM 647 C C . ASP A 1 83 ? 7.026 0.270 8.114 1.00 62.03 83 ASP A C 1
ATOM 649 O O . ASP A 1 83 ? 6.772 0.194 6.915 1.00 62.03 83 ASP A O 1
ATOM 653 N N . CYS A 1 84 ? 8.175 0.803 8.543 1.00 62.56 84 CYS A N 1
ATOM 654 C CA . CYS A 1 84 ? 9.203 1.355 7.654 1.00 62.56 84 CYS A CA 1
ATOM 655 C C . CYS A 1 84 ? 9.875 0.281 6.760 1.00 62.56 84 CYS A C 1
ATOM 657 O O . CYS A 1 84 ? 9.776 0.381 5.539 1.00 62.56 84 CYS A O 1
ATOM 659 N N . PRO A 1 85 ? 10.487 -0.798 7.290 1.00 64.38 85 PRO A N 1
ATOM 660 C CA . PRO A 1 85 ? 11.030 -1.866 6.444 1.00 64.38 85 PRO A CA 1
ATOM 661 C C . PRO A 1 85 ? 9.951 -2.665 5.696 1.00 64.38 85 PRO A C 1
ATOM 663 O O . PRO A 1 85 ? 10.207 -3.125 4.586 1.00 64.38 85 PRO A O 1
ATOM 666 N N . THR A 1 86 ? 8.737 -2.772 6.248 1.00 65.25 86 THR A N 1
ATOM 667 C CA . THR A 1 86 ? 7.595 -3.423 5.581 1.00 65.25 86 THR A CA 1
ATOM 668 C C . THR A 1 86 ? 7.207 -2.693 4.290 1.00 65.25 86 THR A C 1
ATOM 670 O O . THR A 1 86 ? 7.080 -3.310 3.236 1.00 65.25 86 THR A O 1
ATOM 673 N N . THR A 1 87 ? 7.098 -1.365 4.345 1.00 67.31 87 THR A N 1
ATOM 674 C CA . THR A 1 87 ? 6.773 -0.530 3.176 1.00 67.31 87 THR A CA 1
ATOM 675 C C . THR A 1 87 ? 7.959 -0.326 2.228 1.00 67.31 87 THR A C 1
ATOM 677 O O . THR A 1 87 ? 7.746 -0.116 1.038 1.00 67.31 87 THR A O 1
ATOM 680 N N . LEU A 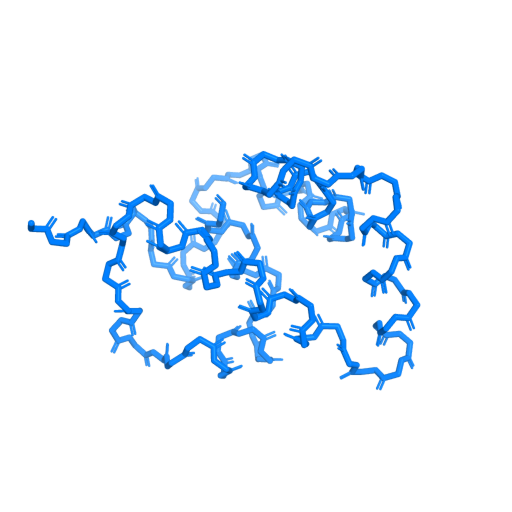1 88 ? 9.203 -0.428 2.714 1.00 70.12 88 LEU A N 1
ATOM 681 C CA . LEU A 1 88 ? 10.416 -0.272 1.902 1.00 70.12 88 LEU A CA 1
ATOM 682 C C . LEU A 1 88 ? 10.809 -1.546 1.135 1.00 70.12 88 LEU A C 1
ATOM 684 O O . LEU A 1 88 ? 11.124 -1.474 -0.049 1.00 70.12 88 LEU A O 1
ATOM 688 N N . LEU A 1 89 ? 10.821 -2.705 1.802 1.00 70.50 89 LEU A N 1
ATOM 689 C CA . LEU A 1 89 ? 11.317 -3.971 1.238 1.00 70.50 89 LEU A CA 1
ATOM 690 C C . LEU A 1 89 ? 10.195 -4.864 0.703 1.00 70.50 89 LEU A C 1
ATOM 692 O O . LEU A 1 89 ? 10.444 -5.732 -0.129 1.00 70.50 89 LEU A O 1
ATOM 696 N N . CYS A 1 90 ? 8.966 -4.652 1.172 1.00 76.62 90 CYS A N 1
ATOM 697 C CA . CYS A 1 90 ? 7.820 -5.500 0.866 1.00 76.62 90 CYS A CA 1
ATOM 698 C C . CYS A 1 90 ? 6.583 -4.678 0.468 1.00 76.62 90 CYS A C 1
ATOM 700 O O . CYS A 1 90 ? 5.460 -5.112 0.694 1.00 76.62 90 CYS A O 1
ATOM 702 N N . SER A 1 91 ? 6.778 -3.499 -0.148 1.00 76.75 91 SER A N 1
ATOM 703 C CA . SER A 1 91 ? 5.690 -2.584 -0.542 1.00 76.75 91 SER A CA 1
ATOM 704 C C . SER A 1 91 ? 4.487 -3.275 -1.216 1.00 76.75 91 SER A C 1
ATOM 706 O O . SER A 1 91 ? 3.371 -3.078 -0.751 1.00 76.75 91 SER A O 1
ATOM 708 N N . PRO A 1 92 ? 4.646 -4.121 -2.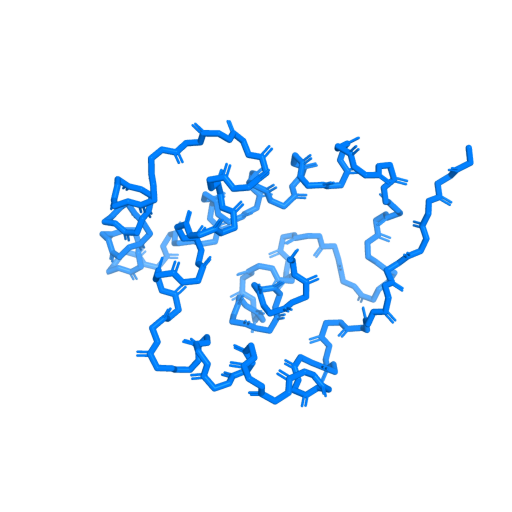257 1.00 79.44 92 PRO A N 1
ATOM 709 C CA . PRO A 1 92 ? 3.490 -4.735 -2.916 1.00 79.44 92 PRO A CA 1
ATOM 710 C C . PRO A 1 92 ? 2.717 -5.696 -2.006 1.00 79.44 92 PRO A C 1
ATOM 712 O O . PRO A 1 92 ? 1.493 -5.703 -2.028 1.00 79.44 92 PRO A O 1
ATOM 715 N N . CYS A 1 93 ? 3.413 -6.470 -1.178 1.00 84.31 93 CYS A N 1
ATOM 716 C CA . CYS A 1 93 ? 2.776 -7.411 -0.263 1.00 84.31 93 CYS A CA 1
ATOM 717 C C . CYS A 1 93 ? 2.126 -6.711 0.929 1.00 84.31 93 CYS A C 1
ATOM 719 O O . CYS A 1 93 ? 1.024 -7.067 1.329 1.00 84.31 93 CYS A O 1
ATOM 721 N N . ALA A 1 94 ? 2.764 -5.654 1.429 1.00 85.12 94 ALA A N 1
ATOM 722 C CA . ALA A 1 94 ? 2.172 -4.770 2.414 1.00 85.12 94 ALA A CA 1
ATOM 723 C C . ALA A 1 94 ? 0.884 -4.127 1.879 1.00 85.12 94 ALA A C 1
ATOM 725 O O . ALA A 1 94 ? -0.099 -4.156 2.600 1.00 85.12 94 ALA A O 1
ATOM 726 N N . LEU A 1 95 ? 0.844 -3.671 0.619 1.00 88.38 95 LEU A N 1
ATOM 727 C CA . LEU A 1 95 ? -0.377 -3.147 -0.015 1.00 88.38 95 LEU A CA 1
ATOM 728 C C . LEU A 1 95 ? -1.475 -4.201 -0.194 1.00 88.38 95 LEU A C 1
ATOM 730 O O . LEU A 1 95 ? -2.647 -3.856 -0.148 1.00 88.38 95 LEU A O 1
ATOM 734 N N . CYS A 1 96 ? -1.120 -5.468 -0.420 1.00 87.00 96 CYS A N 1
ATOM 735 C CA . CYS A 1 96 ? -2.109 -6.547 -0.517 1.00 87.00 96 CYS A CA 1
ATOM 736 C C . CYS A 1 96 ? -2.724 -6.907 0.845 1.00 87.00 96 CYS A C 1
ATOM 738 O O . CYS A 1 96 ? -3.830 -7.429 0.887 1.00 87.00 96 CYS A O 1
ATOM 740 N N . GLN A 1 97 ? -2.011 -6.642 1.942 1.00 86.69 97 GLN A N 1
ATOM 741 C CA . GLN A 1 97 ? -2.489 -6.867 3.309 1.00 86.69 97 GLN A CA 1
ATOM 742 C C . GLN A 1 97 ? -3.450 -5.761 3.800 1.00 86.69 97 GLN A C 1
ATOM 744 O O . GLN A 1 97 ? -4.186 -5.974 4.765 1.00 86.69 97 GLN A O 1
ATOM 749 N N . GLU A 1 98 ? -3.387 -4.569 3.195 1.00 86.06 98 GLU A N 1
ATOM 750 C CA . GLU A 1 98 ? -4.192 -3.381 3.534 1.00 86.06 98 GLU A CA 1
ATOM 751 C C . GLU A 1 98 ? -5.613 -3.438 2.966 1.00 86.06 98 GLU A C 1
ATOM 753 O O . GLU A 1 98 ? -6.548 -3.118 3.740 1.00 86.06 98 GLU A O 1
#

pLDDT: mean 83.8, std 9.96, range [50.38, 94.38]